Protein AF-A0A1Q6RHL0-F1 (afdb_monomer)

Solvent-accessible surface area (backbone atoms only — not comparable to full-atom values): 6146 Å² total; per-residue (Å²): 72,32,35,62,29,28,56,73,47,76,55,52,79,78,36,63,66,35,34,35,30,44,28,42,58,65,52,34,61,75,57,39,24,82,74,41,46,74,52,45,75,51,23,30,56,47,101,52,81,58,26,33,30,29,34,38,17,48,83,23,23,31,53,19,28,28,62,44,69,51,71,62,58,3,69,83,41,89,65,40,62,28,66,39,86,52,82,72,46,77,40,94,48,69,70,81,68,30,41,76,91,64,55,46,84,67,50,44,33,67,61,58,37,67,104

Radius of gyration: 12.73 Å; Cα contacts (8 Å, |Δi|>4): 247; chains: 1; bounding box: 30×25×31 Å

Sequence (115 aa):
MRIIKKWIGRKPESAGDVYLLEVTQAEMFEQMYPLLGQLALHATSGRDVDYRLYFICEGGRRILPVDKPSVMSGAFNGGVNPLADCEIITAENISELIDTSALLPAVEAGEYLFR

pLDDT: mean 92.96, std 5.28, range [68.06, 98.06]

Secondary structure (DSSP, 8-state):
-EEEEEE-SS--GGG-S-EEEEEEHHHIIIIIHHHHGGGGGGSPB-SSTTEEEEEEETTTTEEEE---HHHHTTTTTTTS--EEEEEEEE-SSGGGTS-GGGPPPP--HHHHHT-

Mean predicted aligned error: 3.19 Å

Structure (mmCIF, N/CA/C/O backbone):
data_AF-A0A1Q6RHL0-F1
#
_entry.id   AF-A0A1Q6RHL0-F1
#
loop_
_atom_site.group_PDB
_atom_site.id
_atom_site.type_symbol
_atom_site.label_atom_id
_atom_site.label_alt_id
_atom_site.label_comp_id
_atom_site.label_asym_id
_atom_site.label_entity_id
_atom_site.label_seq_id
_atom_site.pdbx_PDB_ins_code
_atom_site.Cartn_x
_atom_site.Cartn_y
_atom_site.Cartn_z
_atom_site.occupancy
_atom_site.B_iso_or_equiv
_atom_site.auth_seq_id
_atom_site.auth_comp_id
_atom_site.auth_asym_id
_atom_site.auth_atom_id
_atom_site.pdbx_PDB_model_num
ATOM 1 N N . MET A 1 1 ? -6.757 9.507 6.101 1.00 94.25 1 MET A N 1
ATOM 2 C CA . MET A 1 1 ? -5.830 8.862 5.141 1.00 94.25 1 MET A CA 1
ATOM 3 C C . MET A 1 1 ? -6.139 9.325 3.727 1.00 94.25 1 MET A C 1
ATOM 5 O O . MET A 1 1 ? -7.243 9.815 3.492 1.00 94.25 1 MET A O 1
ATOM 9 N N . ARG A 1 2 ? -5.185 9.247 2.791 1.00 96.19 2 ARG A N 1
ATOM 10 C CA . ARG A 1 2 ? -5.374 9.824 1.447 1.00 96.19 2 ARG A CA 1
ATOM 11 C C . ARG A 1 2 ? -4.748 8.999 0.335 1.00 96.19 2 ARG A C 1
ATOM 13 O O . ARG A 1 2 ? -3.573 8.654 0.416 1.00 96.19 2 ARG A O 1
ATOM 20 N N . ILE A 1 3 ? -5.495 8.765 -0.739 1.00 97.31 3 ILE A N 1
ATOM 21 C CA . ILE A 1 3 ? -4.920 8.351 -2.019 1.00 97.31 3 ILE A CA 1
ATOM 22 C C . ILE A 1 3 ? -4.372 9.595 -2.711 1.00 97.31 3 ILE A C 1
ATOM 24 O O . ILE A 1 3 ? -5.092 10.578 -2.869 1.00 97.31 3 ILE A O 1
ATOM 28 N N . ILE A 1 4 ? -3.102 9.550 -3.115 1.00 96.06 4 ILE A N 1
ATOM 29 C CA . ILE A 1 4 ? -2.400 10.725 -3.662 1.00 96.06 4 ILE A CA 1
ATOM 30 C C . ILE A 1 4 ? -1.788 10.511 -5.048 1.00 96.06 4 ILE A C 1
ATOM 32 O O . ILE A 1 4 ? -1.483 11.482 -5.741 1.00 96.06 4 ILE A O 1
ATOM 36 N N . LYS A 1 5 ? -1.551 9.257 -5.442 1.00 97.06 5 LYS A N 1
ATOM 37 C CA . LYS A 1 5 ? -0.949 8.884 -6.728 1.00 97.06 5 LYS A CA 1
ATOM 38 C C . LYS A 1 5 ? -1.522 7.562 -7.211 1.00 97.06 5 LYS A C 1
ATOM 40 O O . LYS A 1 5 ? -1.970 6.737 -6.414 1.00 97.06 5 LYS A O 1
ATOM 45 N N . LYS A 1 6 ? -1.412 7.3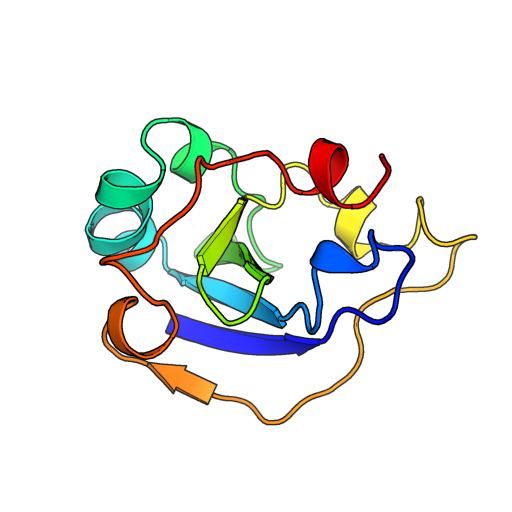22 -8.514 1.00 97.50 6 LYS A N 1
ATOM 46 C CA . LYS A 1 6 ? -1.683 6.024 -9.138 1.00 97.50 6 LYS A CA 1
ATOM 47 C C . LYS A 1 6 ? -0.381 5.400 -9.627 1.00 97.50 6 LYS A C 1
ATOM 49 O O . LYS A 1 6 ? 0.493 6.094 -10.141 1.00 97.50 6 LYS A O 1
ATOM 54 N N . TRP A 1 7 ? -0.256 4.088 -9.488 1.00 96.94 7 TRP A N 1
ATOM 55 C CA . TRP A 1 7 ? 0.858 3.329 -10.038 1.00 96.94 7 TRP A CA 1
ATOM 56 C C . TRP A 1 7 ? 0.600 2.969 -11.504 1.00 96.94 7 TRP A C 1
ATOM 58 O O . TRP A 1 7 ? -0.404 2.340 -11.844 1.00 96.94 7 TRP A O 1
ATOM 68 N N . ILE A 1 8 ? 1.545 3.341 -12.362 1.00 95.50 8 ILE A N 1
ATOM 69 C CA . ILE A 1 8 ? 1.565 3.073 -13.807 1.00 95.50 8 ILE A CA 1
ATOM 70 C C . ILE A 1 8 ? 2.757 2.200 -14.230 1.00 95.50 8 ILE A C 1
ATOM 72 O O . ILE A 1 8 ? 2.980 1.986 -15.418 1.00 95.50 8 ILE A O 1
ATOM 76 N N . GLY A 1 9 ? 3.543 1.715 -13.265 1.00 93.06 9 GLY A N 1
ATOM 77 C CA . GLY A 1 9 ? 4.664 0.815 -13.517 1.00 93.06 9 GLY A CA 1
ATOM 78 C C . GLY A 1 9 ? 4.235 -0.618 -13.842 1.00 93.06 9 GLY A C 1
ATOM 79 O O . GLY A 1 9 ? 3.046 -0.954 -13.871 1.00 93.06 9 GLY A O 1
ATOM 80 N N . ARG A 1 10 ? 5.227 -1.498 -14.013 1.00 91.38 10 ARG A N 1
ATOM 81 C CA . ARG A 1 10 ? 5.018 -2.945 -14.124 1.00 91.38 10 ARG A CA 1
ATOM 82 C C . ARG A 1 10 ? 4.235 -3.451 -12.908 1.00 91.38 10 ARG A C 1
ATOM 84 O O . ARG A 1 10 ? 4.495 -3.041 -11.778 1.00 91.38 10 ARG A O 1
ATOM 91 N N . LYS A 1 11 ? 3.262 -4.321 -13.168 1.00 94.19 11 LYS A N 1
ATOM 92 C CA . LYS A 1 11 ? 2.437 -5.005 -12.168 1.00 94.19 11 LYS A CA 1
ATOM 93 C C . LYS A 1 11 ? 1.797 -6.253 -12.790 1.00 94.19 11 LYS A C 1
ATOM 95 O O . LYS A 1 11 ? 1.623 -6.273 -14.012 1.00 94.19 11 LYS A O 1
ATOM 100 N N . PRO A 1 12 ? 1.398 -7.252 -11.988 1.00 94.69 12 PRO A N 1
ATOM 101 C CA . PRO A 1 12 ? 0.551 -8.347 -12.455 1.00 94.69 12 PRO A CA 1
ATOM 102 C C . PRO A 1 12 ? -0.777 -7.838 -13.034 1.00 94.69 12 PRO A C 1
ATOM 104 O O . PRO A 1 12 ? -1.303 -6.816 -12.586 1.00 94.69 12 PRO A O 1
ATOM 107 N N . GLU A 1 13 ? -1.366 -8.569 -13.984 1.00 93.50 13 GLU A N 1
ATOM 108 C CA . GLU A 1 13 ? -2.697 -8.237 -14.524 1.00 93.50 13 GLU A CA 1
ATOM 109 C C . GLU A 1 13 ? -3.773 -8.246 -13.429 1.00 93.50 13 GLU A C 1
ATOM 111 O O . GLU A 1 13 ? -4.614 -7.349 -13.376 1.00 93.50 13 GLU A O 1
ATOM 116 N N . SER A 1 14 ? -3.682 -9.200 -12.494 1.00 93.38 14 SER A N 1
ATOM 117 C CA . SER A 1 14 ? -4.603 -9.341 -11.359 1.00 93.38 14 SER A CA 1
ATOM 118 C C . SER A 1 14 ? -4.650 -8.114 -10.452 1.00 93.38 14 SER A C 1
ATOM 120 O O . SER A 1 14 ? -5.663 -7.894 -9.797 1.00 93.38 14 SER A O 1
ATOM 122 N N . ALA A 1 15 ? -3.585 -7.305 -10.430 1.00 95.31 15 ALA A N 1
ATOM 123 C CA . ALA A 1 15 ? -3.488 -6.122 -9.583 1.00 95.31 15 ALA A CA 1
ATOM 124 C C . ALA A 1 15 ? -4.553 -5.067 -9.917 1.00 95.31 15 ALA A C 1
ATOM 126 O O . ALA A 1 15 ? -4.906 -4.266 -9.053 1.00 95.31 15 ALA A O 1
ATOM 127 N N . GLY A 1 16 ? -5.063 -5.056 -11.156 1.00 96.00 16 GLY A N 1
ATOM 128 C CA . GLY A 1 16 ? -5.983 -4.025 -11.624 1.00 96.00 16 GLY A CA 1
ATOM 129 C C . GLY A 1 16 ? -5.365 -2.631 -11.509 1.00 96.00 16 GLY A C 1
ATOM 130 O O . GLY A 1 16 ? -4.188 -2.437 -11.844 1.00 96.00 16 GLY A O 1
ATOM 131 N N . ASP A 1 17 ? -6.165 -1.676 -11.041 1.00 96.81 17 ASP A N 1
ATOM 132 C CA . ASP A 1 17 ? -5.689 -0.352 -10.659 1.00 96.81 17 ASP A CA 1
ATOM 133 C C . ASP A 1 17 ? -5.021 -0.386 -9.285 1.00 96.81 17 ASP A C 1
ATOM 135 O O . ASP A 1 17 ? -5.507 -1.019 -8.348 1.00 96.81 17 ASP A O 1
ATOM 139 N N . VAL A 1 18 ? -3.889 0.309 -9.187 1.00 97.69 18 VAL A N 1
ATOM 140 C CA . VAL A 1 18 ? -3.044 0.330 -7.997 1.00 97.69 18 VAL A CA 1
ATOM 141 C C . VAL A 1 18 ? -2.856 1.780 -7.567 1.00 97.69 18 VAL A C 1
ATOM 143 O O . VAL A 1 18 ? -2.373 2.605 -8.345 1.00 97.69 18 VAL A O 1
ATOM 146 N N . TYR A 1 19 ? -3.233 2.092 -6.332 1.00 98.06 19 TYR A N 1
ATOM 147 C CA . TYR A 1 19 ? -3.247 3.451 -5.792 1.00 98.06 19 TYR A CA 1
ATOM 148 C C . TYR A 1 19 ? -2.323 3.576 -4.597 1.00 98.06 19 TYR A C 1
ATOM 150 O O . TYR A 1 19 ? -2.304 2.698 -3.740 1.00 98.06 19 TYR A O 1
ATOM 158 N N . LEU A 1 2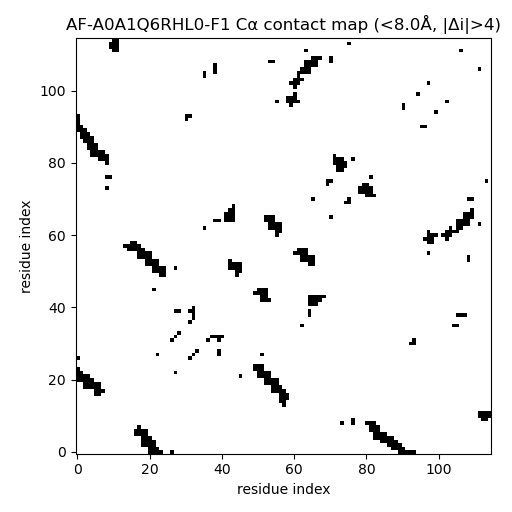0 ? -1.574 4.672 -4.532 1.00 97.44 20 LEU A N 1
ATOM 159 C CA . LEU A 1 20 ? -0.718 4.996 -3.402 1.00 97.44 20 LEU A CA 1
ATOM 160 C C . LEU A 1 20 ? -1.533 5.686 -2.310 1.00 97.44 20 LEU A C 1
ATOM 162 O O . LEU A 1 20 ? -2.043 6.788 -2.522 1.00 97.44 20 LEU A O 1
ATOM 166 N N . LEU A 1 21 ? -1.580 5.048 -1.149 1.00 97.12 21 LEU A N 1
ATOM 167 C CA . LEU A 1 21 ? -2.207 5.520 0.072 1.00 97.12 21 LEU A CA 1
ATOM 168 C C . LEU A 1 21 ? -1.147 6.079 1.030 1.00 97.12 21 LEU A C 1
ATOM 170 O O . LEU A 1 21 ? -0.232 5.364 1.444 1.00 97.12 21 LEU A O 1
ATOM 174 N N . GLU A 1 22 ? -1.317 7.338 1.420 1.00 96.25 22 GLU A N 1
ATOM 175 C CA . GLU A 1 22 ? -0.668 7.953 2.574 1.00 96.25 22 GLU A CA 1
ATOM 176 C C . GLU A 1 22 ? -1.525 7.766 3.826 1.00 96.25 22 GLU A C 1
ATOM 178 O O . GLU A 1 22 ? -2.707 8.131 3.862 1.00 96.25 22 GLU A O 1
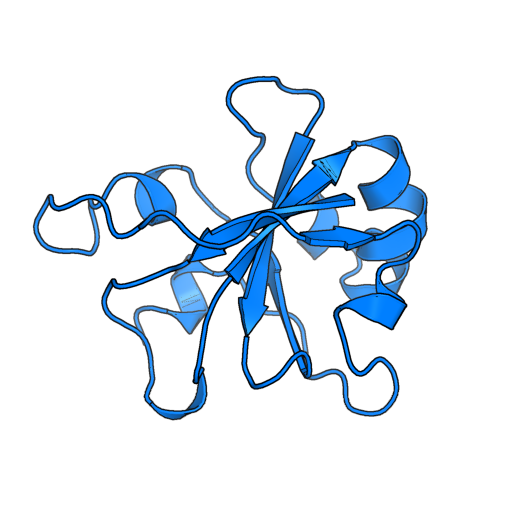ATOM 183 N N . VAL A 1 23 ? -0.899 7.237 4.872 1.00 95.81 23 VAL A N 1
ATOM 184 C CA . VAL A 1 23 ? -1.520 6.982 6.172 1.00 95.81 23 VAL A CA 1
ATOM 185 C C . VAL A 1 23 ? -0.646 7.602 7.250 1.00 95.81 23 VAL A C 1
ATOM 187 O O . VAL A 1 23 ? 0.556 7.368 7.259 1.00 95.81 23 VAL A O 1
ATOM 190 N N . THR A 1 24 ? -1.204 8.395 8.157 1.00 95.19 24 THR A N 1
ATOM 191 C CA . THR A 1 24 ? -0.440 8.923 9.301 1.00 95.19 24 THR A CA 1
ATOM 192 C C . THR A 1 24 ? 0.022 7.794 10.225 1.00 95.19 24 THR A C 1
ATOM 194 O O . THR A 1 24 ? -0.533 6.695 10.220 1.00 95.19 24 THR A O 1
ATOM 197 N N . GLN A 1 25 ? 1.008 8.050 11.084 1.00 92.19 25 GLN A N 1
ATOM 198 C CA . GLN A 1 25 ? 1.438 7.059 12.074 1.00 92.19 25 GLN A CA 1
ATOM 199 C C . GLN A 1 25 ? 0.293 6.600 12.996 1.00 92.19 25 GLN A C 1
ATOM 201 O O . GLN A 1 25 ? 0.215 5.414 13.313 1.00 92.19 25 GLN A O 1
ATOM 206 N N . ALA A 1 26 ? -0.598 7.511 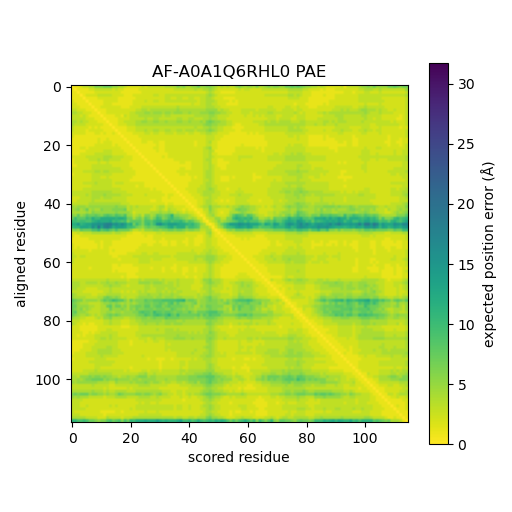13.403 1.00 94.62 26 ALA A N 1
ATOM 207 C CA . ALA A 1 26 ? -1.750 7.174 14.238 1.00 94.62 26 ALA A CA 1
ATOM 208 C C . ALA A 1 26 ? -2.727 6.252 13.491 1.00 94.62 26 ALA A C 1
ATOM 210 O O . ALA A 1 26 ? -3.022 5.154 13.958 1.00 94.62 26 ALA A O 1
ATOM 211 N N . GLU A 1 27 ? -3.124 6.634 12.274 1.00 96.38 27 GLU A N 1
ATOM 212 C CA . GLU A 1 27 ? -3.999 5.817 11.425 1.00 96.38 27 GLU A CA 1
ATOM 213 C C . GLU A 1 27 ? -3.364 4.463 11.071 1.00 96.38 27 GLU A C 1
ATOM 215 O O . GLU A 1 27 ? -4.069 3.465 10.933 1.00 96.38 27 GLU A O 1
ATOM 220 N N . MET A 1 28 ? -2.034 4.386 10.951 1.00 95.94 28 MET A N 1
ATOM 221 C CA . MET A 1 28 ? -1.344 3.120 10.723 1.00 95.94 28 MET A 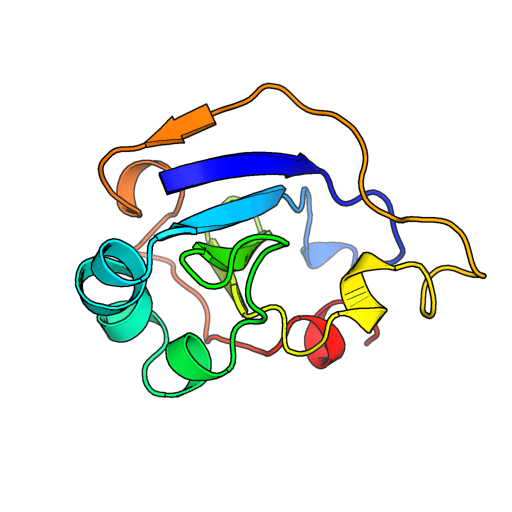CA 1
ATOM 222 C C . MET A 1 28 ? -1.583 2.156 11.885 1.00 95.94 28 MET A C 1
ATOM 224 O O . MET A 1 28 ? -1.969 1.013 11.644 1.00 95.94 28 MET A O 1
ATOM 228 N N . PHE A 1 29 ? -1.410 2.604 13.129 1.00 95.56 29 PHE A N 1
ATOM 229 C CA . PHE A 1 29 ? -1.650 1.758 14.298 1.00 95.56 29 PHE A CA 1
ATOM 230 C C . PHE A 1 29 ? -3.131 1.435 14.496 1.00 95.56 29 PHE A C 1
ATOM 232 O O . PHE A 1 29 ? -3.466 0.295 14.810 1.00 95.56 29 PHE A O 1
ATOM 239 N N . GLU A 1 30 ? -4.011 2.415 14.308 1.00 96.62 30 GLU A N 1
ATOM 240 C CA . GLU A 1 30 ? -5.443 2.256 14.571 1.00 96.62 30 GLU A CA 1
ATOM 241 C C . GLU A 1 30 ? -6.166 1.463 13.478 1.00 96.62 30 GLU A C 1
ATOM 243 O O . GLU A 1 30 ? -7.102 0.725 13.779 1.00 96.62 30 GLU A O 1
ATOM 248 N N . GLN A 1 31 ? -5.742 1.597 12.218 1.00 96.25 31 GLN A N 1
ATOM 249 C CA . GLN A 1 31 ? -6.507 1.108 11.068 1.00 96.25 31 GLN A CA 1
ATOM 250 C C . GLN A 1 31 ? -5.743 0.117 10.187 1.00 96.25 31 GLN A C 1
ATOM 252 O O . GLN A 1 31 ? -6.339 -0.841 9.701 1.00 96.25 31 GLN A O 1
ATOM 257 N N . MET A 1 32 ? -4.430 0.285 9.997 1.00 96.31 32 MET A N 1
ATOM 258 C CA . MET A 1 32 ? -3.653 -0.604 9.117 1.00 96.31 32 MET A CA 1
ATOM 259 C C . MET A 1 32 ? -3.098 -1.822 9.860 1.00 96.31 32 MET A C 1
ATOM 261 O O . MET A 1 32 ? -3.148 -2.939 9.348 1.00 96.31 32 MET A O 1
ATOM 265 N N . TYR A 1 33 ? -2.587 -1.641 11.078 1.00 96.06 33 TYR A N 1
ATOM 266 C CA . TYR A 1 33 ? -2.024 -2.717 11.894 1.00 96.06 33 TYR A CA 1
ATOM 267 C C . TYR A 1 33 ? -3.031 -3.844 12.193 1.00 96.06 33 TYR A C 1
ATOM 269 O O . TYR A 1 33 ? -2.641 -5.005 12.068 1.00 96.06 33 TYR A O 1
ATOM 277 N N . PRO A 1 34 ? -4.324 -3.581 12.483 1.00 95.06 34 PRO A N 1
ATOM 278 C CA . PRO A 1 34 ? -5.318 -4.649 12.624 1.00 95.06 34 PRO A CA 1
ATOM 279 C C . PRO A 1 34 ? -5.509 -5.501 11.361 1.00 95.06 34 PRO A C 1
ATOM 281 O O . PRO A 1 34 ? -5.894 -6.662 11.465 1.00 95.06 34 PRO A O 1
ATOM 284 N N . LEU A 1 35 ? -5.236 -4.939 10.178 1.00 94.31 35 LEU A N 1
ATOM 285 C CA . LEU A 1 35 ? -5.417 -5.612 8.889 1.00 94.31 35 LEU A CA 1
ATOM 286 C C . LEU A 1 35 ? -4.160 -6.358 8.427 1.00 94.31 35 LEU A C 1
ATOM 288 O O . LEU A 1 35 ? -4.261 -7.415 7.809 1.00 94.31 35 LEU A O 1
ATOM 292 N N . LEU A 1 36 ? -2.974 -5.806 8.699 1.00 94.69 36 LEU A N 1
ATOM 293 C CA . LEU A 1 36 ? -1.703 -6.296 8.142 1.00 94.69 36 LEU A CA 1
ATOM 294 C C . LEU A 1 36 ? -0.764 -6.894 9.201 1.00 94.69 36 LEU A C 1
ATOM 296 O O . LEU A 1 36 ? 0.245 -7.512 8.859 1.00 94.69 36 LEU A O 1
ATOM 300 N N . GLY A 1 37 ? -1.052 -6.695 10.488 1.00 94.12 37 GLY A N 1
ATOM 301 C CA . GLY A 1 37 ? -0.173 -7.074 11.589 1.00 94.12 37 GLY A CA 1
ATOM 302 C C . GLY A 1 37 ? 1.200 -6.406 11.486 1.00 94.12 37 GLY A C 1
ATOM 303 O O . GLY A 1 37 ? 1.319 -5.226 11.161 1.00 94.12 37 GLY A O 1
ATOM 304 N N . GLN A 1 38 ? 2.260 -7.184 11.727 1.00 92.81 38 GLN A N 1
ATOM 305 C CA . GLN A 1 38 ? 3.649 -6.700 11.699 1.00 92.81 38 GLN A CA 1
ATOM 306 C C . GLN A 1 38 ? 4.043 -6.062 10.359 1.00 92.81 38 GLN A C 1
ATOM 308 O O . GLN A 1 38 ? 4.825 -5.115 10.343 1.00 92.81 38 GLN A O 1
ATOM 313 N N . LEU A 1 39 ? 3.445 -6.500 9.246 1.00 93.38 39 LEU A N 1
ATOM 314 C CA . LEU A 1 39 ? 3.714 -5.930 7.926 1.00 93.38 39 LEU A CA 1
ATOM 315 C C . LEU A 1 39 ? 3.302 -4.453 7.817 1.00 93.38 39 LEU A C 1
ATOM 317 O O . LEU A 1 39 ? 3.891 -3.719 7.025 1.00 93.38 39 LEU A O 1
ATOM 321 N N . ALA A 1 40 ? 2.356 -3.974 8.635 1.00 93.31 40 ALA A N 1
ATOM 322 C CA . ALA A 1 40 ? 2.034 -2.548 8.684 1.00 93.31 40 ALA A CA 1
ATOM 323 C C . ALA A 1 40 ? 3.240 -1.696 9.112 1.00 93.31 40 ALA A C 1
ATOM 325 O O . ALA A 1 40 ? 3.386 -0.573 8.632 1.00 93.31 40 ALA A O 1
ATOM 326 N N . LEU A 1 41 ? 4.117 -2.232 9.969 1.00 91.31 41 LEU A N 1
ATOM 327 C CA . LEU A 1 41 ? 5.281 -1.526 10.514 1.00 91.31 41 LEU A CA 1
ATOM 328 C C . LEU A 1 41 ? 6.432 -1.412 9.504 1.00 91.31 41 LEU A C 1
ATOM 330 O O . LEU A 1 41 ? 7.280 -0.530 9.635 1.00 91.31 41 LEU A O 1
ATOM 334 N N . HIS A 1 42 ? 6.453 -2.288 8.497 1.00 88.56 42 HIS A N 1
ATOM 335 C CA . HIS A 1 42 ? 7.478 -2.322 7.449 1.00 88.56 42 HIS A CA 1
ATOM 336 C C . HIS A 1 42 ? 7.213 -1.314 6.326 1.00 88.56 42 HIS A C 1
ATOM 338 O O . HIS A 1 42 ? 8.069 -1.100 5.471 1.00 88.56 42 HIS A O 1
ATOM 344 N N . ALA A 1 43 ? 6.039 -0.680 6.320 1.00 90.69 43 ALA A N 1
ATOM 345 C CA . ALA A 1 43 ? 5.702 0.324 5.328 1.00 90.69 43 ALA A CA 1
ATOM 346 C C . ALA A 1 43 ? 6.688 1.500 5.373 1.00 90.69 43 ALA A C 1
ATOM 348 O O . ALA A 1 43 ? 6.954 2.090 6.423 1.00 90.69 43 ALA A O 1
ATOM 349 N N . THR A 1 44 ? 7.203 1.856 4.203 1.00 90.69 44 THR A N 1
ATOM 350 C CA . THR A 1 44 ? 8.113 2.972 3.969 1.00 90.69 44 THR A CA 1
ATOM 351 C C . THR A 1 44 ? 7.427 4.261 4.383 1.00 90.69 44 THR A C 1
ATOM 353 O O . THR A 1 44 ? 6.240 4.458 4.109 1.00 90.69 44 THR A O 1
ATOM 356 N N . SER A 1 45 ? 8.182 5.142 5.032 1.00 86.44 45 SER A N 1
ATOM 357 C CA . SER A 1 45 ? 7.676 6.459 5.380 1.00 86.44 45 SER A CA 1
ATOM 358 C C . SER A 1 45 ? 7.685 7.419 4.192 1.00 86.44 45 SER A C 1
ATOM 360 O O . SER A 1 45 ? 8.505 7.291 3.280 1.00 86.44 45 SER A O 1
ATOM 362 N N . GLY A 1 46 ? 6.771 8.389 4.206 1.00 76.38 46 GLY A N 1
ATOM 363 C CA . GLY A 1 46 ? 6.752 9.484 3.237 1.00 76.38 46 GLY A CA 1
ATOM 364 C C . GLY A 1 46 ? 7.997 10.376 3.316 1.00 76.38 46 GLY A C 1
ATOM 365 O O . GLY A 1 46 ? 8.920 10.138 4.096 1.00 76.38 46 GLY A O 1
ATOM 366 N N . ARG A 1 47 ? 8.022 11.448 2.508 1.00 73.31 47 ARG A N 1
ATOM 367 C CA . ARG A 1 47 ? 9.035 12.516 2.664 1.00 73.31 47 ARG A CA 1
ATOM 368 C C . ARG A 1 47 ? 9.023 13.101 4.079 1.00 73.31 47 ARG A C 1
ATOM 370 O O . ARG A 1 47 ? 10.083 13.463 4.578 1.00 73.31 47 ARG A O 1
ATOM 377 N N . ASP A 1 48 ? 7.847 13.116 4.699 1.00 68.06 48 ASP A N 1
ATOM 378 C CA . ASP A 1 48 ? 7.663 13.342 6.123 1.00 68.06 48 ASP A CA 1
ATOM 379 C C . ASP A 1 48 ? 7.558 11.986 6.832 1.00 68.06 48 ASP A C 1
ATOM 381 O O . ASP A 1 48 ? 6.754 11.127 6.453 1.00 68.06 48 ASP A O 1
ATOM 385 N N . VAL A 1 49 ? 8.375 11.794 7.871 1.00 75.38 49 VAL A N 1
ATOM 386 C CA . VAL A 1 49 ? 8.433 10.551 8.668 1.00 75.38 49 VAL A CA 1
ATOM 387 C C . VAL A 1 49 ? 7.104 10.195 9.344 1.00 75.38 49 VAL A C 1
ATOM 389 O O . VAL A 1 49 ? 6.923 9.057 9.775 1.00 75.38 49 VAL A O 1
ATOM 392 N N . ASP A 1 50 ? 6.170 11.143 9.378 1.00 86.81 50 ASP A N 1
ATOM 393 C CA . ASP A 1 50 ? 4.851 11.027 9.996 1.00 86.81 50 ASP A CA 1
ATOM 394 C C . ASP A 1 50 ? 3.861 10.181 9.187 1.00 86.81 50 ASP A C 1
ATOM 396 O O . ASP A 1 50 ? 2.830 9.765 9.725 1.00 86.81 50 ASP A O 1
ATOM 400 N N . TYR A 1 51 ? 4.161 9.903 7.914 1.00 92.44 51 TYR A N 1
ATOM 401 C CA . TYR A 1 51 ? 3.309 9.092 7.048 1.00 92.44 51 TYR A CA 1
ATOM 402 C C . TYR A 1 51 ? 3.945 7.750 6.721 1.00 92.44 51 TYR A C 1
ATOM 404 O O . TYR A 1 51 ? 5.156 7.650 6.568 1.00 92.44 51 TYR A O 1
ATOM 412 N N . ARG A 1 52 ? 3.103 6.735 6.550 1.00 95.00 52 ARG A N 1
ATOM 413 C CA . ARG A 1 52 ? 3.390 5.391 6.055 1.00 95.00 52 ARG A CA 1
ATOM 414 C C . ARG A 1 52 ? 2.691 5.197 4.716 1.00 95.00 52 ARG A C 1
ATOM 416 O O . ARG A 1 52 ? 1.565 5.659 4.523 1.00 95.00 52 ARG A O 1
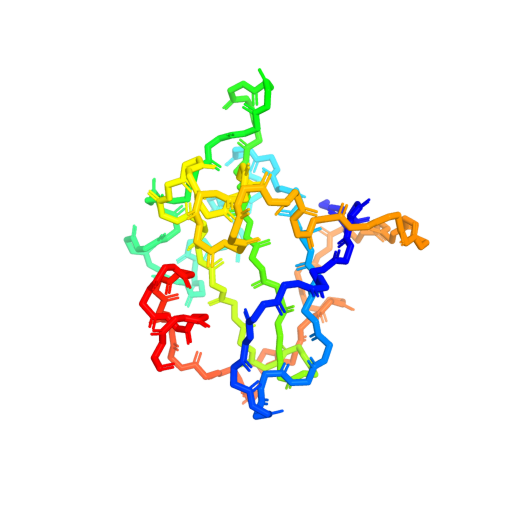ATOM 423 N N . LEU A 1 53 ? 3.378 4.531 3.796 1.00 96.31 53 LEU A N 1
ATOM 424 C CA . LEU A 1 53 ? 2.942 4.361 2.417 1.00 96.31 53 LEU A CA 1
ATOM 425 C C . LEU A 1 53 ? 2.502 2.924 2.147 1.00 96.31 53 LEU A C 1
ATOM 427 O O . LEU A 1 53 ? 3.240 1.967 2.401 1.00 96.31 53 LEU A O 1
ATOM 431 N N . TYR A 1 54 ? 1.317 2.791 1.564 1.00 97.12 54 TYR A N 1
ATOM 432 C CA . TYR A 1 54 ? 0.741 1.516 1.149 1.00 97.12 54 TYR A CA 1
ATOM 433 C C . TYR A 1 54 ? 0.225 1.620 -0.280 1.00 97.12 54 TYR A C 1
ATOM 435 O O . TYR A 1 54 ? -0.174 2.695 -0.719 1.00 97.12 54 TYR A O 1
ATOM 443 N N . PHE A 1 55 ? 0.168 0.502 -0.995 1.00 97.50 55 PHE A N 1
ATOM 444 C CA . PHE A 1 55 ? -0.648 0.405 -2.196 1.00 97.50 55 PHE A CA 1
ATOM 445 C C . PHE A 1 55 ? -1.966 -0.29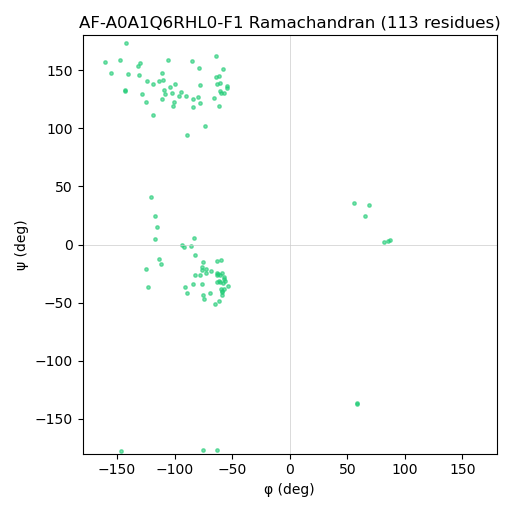6 -1.908 1.00 97.50 55 PHE A C 1
ATOM 447 O O . PHE A 1 55 ? -1.985 -1.326 -1.240 1.00 97.50 55 PHE A O 1
ATOM 454 N N . ILE A 1 56 ? -3.048 0.227 -2.474 1.00 97.44 56 ILE A N 1
ATOM 455 C CA . ILE A 1 56 ? -4.335 -0.459 -2.573 1.00 97.44 56 ILE A CA 1
ATOM 456 C C . ILE A 1 56 ? -4.473 -0.983 -3.998 1.00 97.44 56 ILE A C 1
ATOM 458 O O . ILE A 1 56 ? -4.261 -0.237 -4.953 1.00 97.44 56 ILE A O 1
ATOM 462 N N . CYS A 1 57 ? -4.818 -2.259 -4.142 1.00 96.75 57 CYS A N 1
ATOM 463 C CA . CYS A 1 57 ? -4.991 -2.910 -5.437 1.00 96.75 57 CYS A CA 1
ATOM 464 C C . CYS A 1 57 ? -6.091 -3.980 -5.404 1.00 96.75 57 CYS A C 1
ATOM 466 O O . CYS A 1 57 ? -6.777 -4.164 -4.395 1.00 96.75 57 CYS A O 1
ATOM 468 N N . GLU A 1 58 ? -6.290 -4.655 -6.537 1.00 96.44 58 GLU A N 1
ATOM 469 C CA . GLU A 1 58 ? -7.305 -5.700 -6.733 1.00 96.44 58 GLU A CA 1
ATOM 470 C C . GLU A 1 58 ? -8.739 -5.236 -6.416 1.00 96.44 58 GLU A C 1
ATOM 472 O O . GLU A 1 58 ? -9.557 -5.998 -5.889 1.00 96.44 58 GLU A O 1
ATOM 477 N N . GLY A 1 59 ? -9.036 -3.970 -6.730 1.00 94.44 59 GLY A N 1
ATOM 478 C CA . GLY A 1 59 ? -10.335 -3.354 -6.452 1.00 94.44 59 GLY A CA 1
ATOM 479 C C . GLY A 1 59 ? -10.591 -3.138 -4.959 1.00 94.44 59 GLY A C 1
ATOM 480 O O . GLY A 1 59 ? -11.717 -3.303 -4.512 1.00 94.44 59 GLY A O 1
ATOM 481 N N . GLY A 1 60 ? -9.547 -2.841 -4.180 1.00 95.44 60 GLY A N 1
ATOM 482 C CA . GLY A 1 60 ? -9.668 -2.634 -2.735 1.00 95.44 60 GLY A CA 1
ATOM 483 C C . GLY A 1 60 ? -9.555 -3.915 -1.913 1.00 95.44 60 GLY A C 1
ATOM 484 O O . GLY A 1 60 ? -9.697 -3.873 -0.701 1.00 95.44 60 GLY A O 1
ATOM 485 N N . ARG A 1 61 ? -9.279 -5.065 -2.530 1.00 96.69 61 ARG A N 1
ATOM 486 C CA . ARG A 1 61 ? -9.169 -6.347 -1.814 1.00 96.69 61 ARG A CA 1
ATOM 487 C C . ARG A 1 61 ? -7.753 -6.679 -1.373 1.00 96.69 61 ARG A C 1
ATOM 489 O O . ARG A 1 61 ? -7.541 -7.711 -0.750 1.00 96.69 61 ARG A O 1
ATOM 496 N N . ARG A 1 62 ? -6.761 -5.846 -1.686 1.00 96.50 62 ARG A N 1
ATOM 497 C CA . ARG A 1 62 ? -5.378 -6.082 -1.266 1.00 96.50 62 ARG A CA 1
ATOM 498 C C . ARG A 1 62 ? -4.680 -4.783 -0.911 1.00 96.50 62 ARG A C 1
ATOM 500 O O . ARG A 1 62 ? -4.678 -3.835 -1.696 1.00 96.50 62 ARG A O 1
ATOM 507 N N . ILE A 1 63 ? -4.027 -4.802 0.245 1.00 97.19 63 ILE A N 1
ATOM 508 C CA . ILE A 1 63 ? -3.123 -3.751 0.695 1.00 97.19 63 ILE A CA 1
ATOM 509 C C . ILE A 1 63 ? -1.690 -4.286 0.653 1.00 97.19 63 ILE A C 1
ATOM 511 O O . ILE A 1 63 ? -1.416 -5.386 1.136 1.00 97.19 63 ILE A O 1
ATOM 515 N N . LEU A 1 64 ? -0.780 -3.494 0.094 1.00 96.69 64 LEU A N 1
ATOM 516 C CA . LEU A 1 64 ? 0.642 -3.801 0.004 1.00 96.69 64 LEU A CA 1
ATOM 517 C C . LEU A 1 64 ? 1.434 -2.736 0.772 1.00 96.69 64 LEU A C 1
ATOM 519 O O . LEU A 1 64 ? 1.482 -1.590 0.319 1.00 96.69 64 LEU A O 1
ATOM 523 N N . PRO A 1 65 ? 2.072 -3.059 1.906 1.00 96.62 65 PRO A N 1
ATOM 524 C CA . PRO A 1 65 ? 3.066 -2.175 2.498 1.00 96.62 65 PRO A CA 1
ATOM 525 C C . PRO A 1 65 ? 4.170 -1.896 1.482 1.00 96.62 65 PRO A C 1
ATOM 527 O O . PRO A 1 65 ? 4.711 -2.824 0.873 1.00 96.62 65 PRO A O 1
ATOM 530 N N . VAL A 1 66 ? 4.511 -0.622 1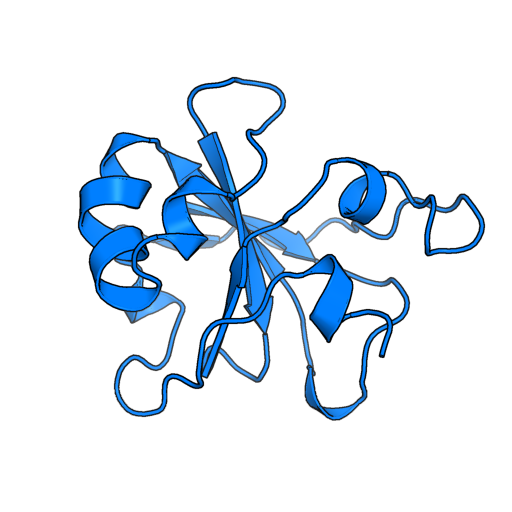.292 1.00 95.69 66 VAL A N 1
ATOM 531 C CA . VAL A 1 66 ? 5.663 -0.258 0.466 1.00 95.69 66 VAL A CA 1
ATOM 532 C C . VAL A 1 66 ? 6.918 -0.602 1.261 1.00 95.69 66 VAL A C 1
ATOM 534 O O . VAL A 1 66 ? 7.291 0.128 2.162 1.00 95.69 66 VAL A O 1
ATOM 537 N N . ASP A 1 67 ? 7.581 -1.706 0.954 1.00 92.69 67 ASP A N 1
ATOM 538 C CA . ASP A 1 67 ? 8.713 -2.249 1.723 1.00 92.69 67 ASP A CA 1
ATOM 539 C C . ASP A 1 67 ? 10.009 -1.438 1.575 1.00 92.69 67 ASP A C 1
ATOM 541 O O . ASP A 1 67 ? 10.905 -1.515 2.413 1.00 92.69 67 ASP A O 1
ATOM 545 N N . LYS A 1 68 ? 10.131 -0.646 0.504 1.00 90.69 68 LYS A N 1
ATOM 546 C CA . LYS A 1 68 ? 11.342 0.133 0.218 1.00 90.69 68 LYS A CA 1
ATOM 547 C C . LYS A 1 68 ? 11.078 1.362 -0.653 1.00 90.69 68 LYS A C 1
ATOM 549 O O . LYS A 1 68 ? 10.294 1.282 -1.604 1.00 90.69 68 LYS A O 1
ATOM 554 N N . PRO A 1 69 ? 11.836 2.461 -0.461 1.00 88.50 69 PRO A N 1
ATOM 555 C CA . PRO A 1 69 ? 11.752 3.642 -1.323 1.00 88.50 69 PRO A CA 1
ATOM 556 C C . PRO A 1 69 ? 12.018 3.354 -2.807 1.00 88.50 69 PRO A C 1
ATOM 558 O O . PRO A 1 69 ? 11.498 4.049 -3.677 1.00 88.50 69 PRO A O 1
ATOM 561 N N . SER A 1 70 ? 12.809 2.323 -3.125 1.00 88.88 70 SER A N 1
ATOM 562 C CA . SER A 1 70 ? 13.160 1.985 -4.509 1.00 88.88 70 SER A CA 1
ATOM 563 C C . SER A 1 70 ? 11.987 1.466 -5.342 1.00 88.88 70 SER A C 1
ATOM 565 O O . SER A 1 70 ? 12.008 1.607 -6.565 1.00 88.88 70 SER A O 1
ATOM 567 N N . VAL A 1 71 ? 10.939 0.931 -4.703 1.00 90.12 71 VAL A N 1
ATOM 568 C CA . VAL A 1 71 ? 9.669 0.600 -5.376 1.00 90.12 71 VAL A CA 1
ATOM 569 C C . VAL A 1 71 ? 9.076 1.864 -5.999 1.00 90.12 71 VAL A C 1
ATOM 571 O O . VAL A 1 71 ? 8.647 1.855 -7.148 1.00 90.12 71 VAL A O 1
ATOM 574 N N . MET A 1 72 ? 9.153 2.978 -5.273 1.00 90.69 72 MET A N 1
ATOM 575 C CA . MET A 1 72 ? 8.580 4.269 -5.649 1.00 90.69 72 MET A CA 1
ATOM 576 C C . MET A 1 72 ? 9.464 5.070 -6.607 1.00 90.69 72 MET A C 1
ATOM 578 O O . MET A 1 72 ? 8.965 5.911 -7.346 1.00 90.69 72 MET A O 1
ATOM 582 N N . SER A 1 73 ? 10.781 4.849 -6.592 1.00 87.56 73 SER A N 1
ATOM 583 C CA . SER A 1 73 ? 11.741 5.693 -7.318 1.00 87.56 73 SER A CA 1
ATOM 584 C C . SER A 1 73 ? 11.966 5.299 -8.780 1.00 87.56 73 SER A C 1
ATOM 586 O O . SER A 1 73 ? 12.746 5.949 -9.471 1.00 87.56 73 SER A O 1
ATOM 588 N N . GLY A 1 74 ? 11.319 4.235 -9.262 1.00 82.81 74 GLY A N 1
ATOM 589 C CA . GLY A 1 74 ? 11.489 3.760 -10.637 1.00 82.81 74 GLY A CA 1
ATOM 590 C C . GLY A 1 74 ? 12.663 2.817 -10.864 1.00 82.81 74 GLY A C 1
ATOM 591 O O . GLY A 1 74 ? 12.849 2.358 -11.990 1.00 82.81 74 GLY A O 1
ATOM 592 N N . ALA A 1 75 ? 13.405 2.440 -9.816 1.00 85.25 75 ALA A N 1
ATOM 593 C CA . ALA A 1 75 ? 14.502 1.471 -9.917 1.00 85.25 75 ALA A CA 1
ATOM 594 C C . ALA A 1 75 ? 14.062 0.149 -10.578 1.00 85.25 75 ALA A C 1
ATOM 596 O O . ALA A 1 75 ? 14.800 -0.437 -11.364 1.00 85.25 75 ALA A O 1
ATOM 597 N N . PHE A 1 76 ? 12.827 -0.276 -10.315 1.00 83.38 76 PHE A N 1
ATOM 598 C CA . PHE A 1 76 ? 12.232 -1.488 -10.883 1.00 83.38 76 PHE A CA 1
ATOM 599 C C . PHE A 1 76 ? 11.411 -1.248 -12.163 1.00 83.38 76 PHE A C 1
ATOM 601 O O . PHE A 1 76 ? 10.871 -2.187 -12.740 1.00 83.38 76 PHE A O 1
ATOM 608 N N . ASN A 1 77 ? 11.318 0.003 -12.621 1.00 85.62 77 ASN A N 1
ATOM 609 C CA . ASN A 1 77 ? 10.541 0.425 -13.790 1.00 85.62 77 ASN A CA 1
ATOM 610 C C . ASN A 1 77 ? 11.440 1.082 -14.850 1.00 85.62 77 ASN A C 1
ATOM 612 O O . ASN A 1 77 ? 11.100 2.110 -15.429 1.00 85.62 77 ASN A O 1
ATOM 616 N N . GLY A 1 78 ? 12.630 0.514 -15.076 1.00 84.38 78 GLY A N 1
ATOM 617 C CA . GLY A 1 78 ? 13.568 1.008 -16.092 1.00 84.38 78 GLY A CA 1
ATOM 618 C C . GLY A 1 78 ? 14.116 2.411 -15.810 1.00 84.38 78 GLY A C 1
ATOM 619 O O . GLY A 1 78 ? 14.488 3.117 -16.741 1.00 84.38 78 GLY A O 1
ATOM 620 N N . GLY A 1 79 ? 14.132 2.837 -14.543 1.00 85.56 79 GLY A N 1
ATOM 621 C CA . GLY A 1 79 ? 14.549 4.181 -14.135 1.00 85.56 79 GLY A CA 1
ATOM 622 C C . GLY A 1 79 ? 13.462 5.249 -14.276 1.00 85.56 79 GLY A C 1
ATOM 623 O O . GLY A 1 79 ? 13.721 6.413 -13.980 1.00 85.56 79 GLY A O 1
ATOM 624 N N . VAL A 1 80 ? 12.248 4.880 -14.697 1.00 88.19 80 VAL A N 1
ATOM 625 C CA . VAL A 1 80 ? 11.112 5.800 -14.814 1.00 88.19 80 VAL A CA 1
ATOM 626 C C . VAL A 1 80 ? 10.275 5.741 -13.544 1.00 88.19 80 VAL A C 1
ATOM 628 O O . VAL A 1 80 ? 9.914 4.660 -13.080 1.00 88.19 80 VAL A O 1
ATOM 631 N N . ASN A 1 81 ? 9.947 6.906 -12.981 1.00 91.56 81 ASN A N 1
ATOM 632 C CA . ASN A 1 81 ? 9.069 6.988 -11.817 1.00 91.56 81 ASN A CA 1
ATOM 633 C C . ASN A 1 81 ? 7.677 6.411 -12.171 1.00 91.56 81 ASN A C 1
ATOM 635 O O . ASN A 1 81 ? 7.016 6.944 -13.063 1.00 91.56 81 ASN A O 1
ATOM 639 N N . PRO A 1 82 ? 7.221 5.344 -11.489 1.00 93.81 82 PRO A N 1
ATOM 640 C CA . PRO A 1 82 ? 5.971 4.659 -11.795 1.00 93.81 82 PRO A CA 1
ATOM 641 C C . PRO A 1 82 ? 4.742 5.325 -11.170 1.00 93.81 82 PRO A C 1
ATOM 643 O O . PRO A 1 82 ? 3.662 4.747 -11.229 1.00 93.81 82 PRO A O 1
ATOM 646 N N . LEU A 1 83 ? 4.879 6.487 -10.531 1.00 96.06 83 LEU A N 1
ATOM 647 C CA . LEU A 1 83 ? 3.780 7.196 -9.885 1.00 96.06 83 LEU A CA 1
ATOM 648 C C . LEU A 1 83 ? 3.297 8.338 -10.770 1.00 96.06 83 LEU A C 1
ATOM 650 O O . LEU A 1 83 ? 4.033 9.286 -11.043 1.00 96.06 83 LEU A O 1
ATOM 654 N N . ALA A 1 84 ? 2.033 8.262 -11.163 1.00 96.81 84 ALA A N 1
ATOM 655 C CA . ALA A 1 84 ? 1.331 9.301 -11.894 1.00 96.81 84 ALA A CA 1
ATOM 656 C C . ALA A 1 84 ? 0.344 10.042 -10.985 1.00 96.81 84 ALA A C 1
ATOM 658 O O . ALA A 1 84 ? -0.083 9.529 -9.945 1.00 96.81 84 ALA A O 1
ATOM 659 N N . ASP A 1 85 ? -0.025 11.252 -11.398 1.00 97.19 85 ASP A N 1
ATOM 660 C CA . ASP A 1 85 ? -1.107 12.002 -10.767 1.00 97.19 85 ASP A CA 1
ATOM 661 C C . ASP A 1 85 ? -2.440 11.255 -10.890 1.00 97.19 85 ASP A C 1
ATOM 663 O O . ASP A 1 85 ? -2.719 10.583 -11.886 1.00 97.19 85 ASP A O 1
ATOM 667 N N . CYS A 1 86 ? -3.268 11.382 -9.858 1.00 96.38 86 CYS A N 1
ATOM 668 C CA . CYS A 1 86 ? -4.651 10.930 -9.849 1.00 96.38 86 CYS A CA 1
ATOM 669 C C . CYS A 1 86 ? -5.511 11.931 -9.073 1.00 96.38 86 CYS A C 1
ATOM 671 O O . CYS A 1 86 ? -4.992 12.863 -8.456 1.00 96.38 86 CYS A O 1
ATOM 673 N N . GLU A 1 87 ? -6.826 11.732 -9.094 1.00 95.88 87 GLU A N 1
ATOM 674 C CA . GLU A 1 87 ? -7.712 12.434 -8.171 1.00 95.88 87 GLU A CA 1
ATOM 675 C C . GLU A 1 87 ? -7.332 12.084 -6.726 1.00 95.88 87 GLU A C 1
ATOM 677 O O . GLU A 1 87 ? -7.102 10.915 -6.401 1.00 95.88 87 GLU A O 1
ATOM 682 N N . ILE A 1 88 ? -7.217 13.107 -5.874 1.00 97.06 88 ILE A N 1
ATOM 683 C CA . ILE A 1 88 ? -6.928 12.913 -4.455 1.00 97.06 88 ILE A CA 1
ATOM 684 C C . ILE A 1 88 ? -8.218 12.486 -3.772 1.00 97.06 88 ILE A C 1
ATOM 686 O O . ILE A 1 88 ? -9.197 13.229 -3.768 1.00 97.06 88 ILE A O 1
ATOM 690 N N . ILE A 1 89 ? -8.187 11.319 -3.139 1.00 97.31 89 ILE A N 1
ATOM 691 C CA . ILE A 1 89 ? -9.315 10.798 -2.367 1.00 97.31 89 ILE A CA 1
ATOM 692 C C . ILE A 1 89 ? -8.913 10.832 -0.902 1.00 97.31 89 ILE A C 1
ATOM 694 O O . ILE A 1 89 ? -7.876 10.283 -0.534 1.00 97.31 89 ILE A O 1
ATOM 698 N N . THR A 1 90 ? -9.718 11.483 -0.067 1.00 97.19 90 THR A N 1
ATOM 699 C CA . THR A 1 90 ? -9.537 11.481 1.390 1.00 97.19 90 THR A CA 1
ATOM 700 C C . THR A 1 90 ? -10.576 10.560 2.006 1.00 97.19 90 THR A C 1
ATOM 702 O O . THR A 1 90 ? -11.736 10.615 1.613 1.00 97.19 90 THR A O 1
ATOM 705 N N . ALA A 1 91 ? -10.152 9.738 2.958 1.00 96.44 91 ALA A N 1
ATOM 706 C CA . ALA A 1 91 ? -11.026 8.883 3.749 1.00 96.44 91 ALA A CA 1
ATOM 707 C C . ALA A 1 91 ? -10.690 9.039 5.231 1.00 96.44 91 ALA A C 1
ATOM 709 O O . ALA A 1 91 ? -9.518 9.220 5.593 1.00 96.44 91 ALA A O 1
ATOM 710 N N . GLU A 1 92 ? -11.706 8.956 6.080 1.00 96.06 92 GLU A N 1
ATOM 711 C CA . GLU A 1 92 ? -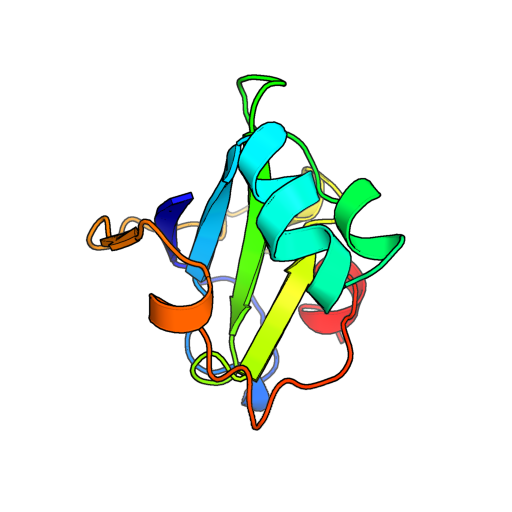11.537 8.929 7.534 1.00 96.06 92 GLU A CA 1
ATOM 712 C C . GLU A 1 92 ? -11.240 7.502 8.001 1.00 96.06 92 GLU A C 1
ATOM 714 O O . GLU A 1 92 ? -10.445 7.294 8.924 1.00 96.06 92 GLU A O 1
ATOM 719 N N . ASN A 1 93 ? -11.821 6.512 7.317 1.00 95.44 93 ASN A N 1
ATOM 720 C CA . ASN A 1 93 ? -11.667 5.102 7.620 1.00 95.44 93 ASN A CA 1
ATOM 721 C C . ASN A 1 93 ? -11.157 4.280 6.425 1.00 95.44 93 ASN A C 1
ATOM 723 O O . ASN A 1 93 ? -11.610 4.443 5.294 1.00 95.44 93 ASN A O 1
ATOM 727 N N . ILE A 1 94 ? -10.268 3.318 6.685 1.00 95.56 94 ILE A N 1
ATOM 728 C CA . ILE A 1 94 ? -9.737 2.412 5.656 1.00 95.56 94 ILE A CA 1
ATOM 729 C C . ILE A 1 94 ? -10.847 1.634 4.939 1.00 95.56 94 ILE A C 1
ATOM 731 O O . ILE A 1 94 ? -10.747 1.418 3.735 1.00 95.56 94 ILE A O 1
ATOM 735 N N . SER A 1 95 ? -11.938 1.291 5.631 1.00 95.50 95 SER A N 1
ATOM 736 C CA . SER A 1 95 ? -13.093 0.592 5.046 1.00 95.50 95 SER A CA 1
ATOM 737 C C . SER A 1 95 ? -13.836 1.378 3.960 1.00 95.50 95 SER A C 1
ATOM 739 O O . SER A 1 95 ? -14.596 0.781 3.206 1.00 95.50 95 SER A O 1
ATOM 741 N N . GLU A 1 96 ? -13.596 2.685 3.822 1.00 96.31 96 GLU A N 1
ATOM 742 C CA . GLU A 1 96 ? -14.109 3.479 2.698 1.00 96.31 96 GLU A CA 1
ATOM 743 C C . GLU A 1 96 ? -13.312 3.239 1.403 1.00 96.31 96 GLU A C 1
ATOM 745 O O . GLU A 1 96 ? -13.787 3.540 0.310 1.00 96.31 96 GLU A O 1
ATOM 750 N N . LEU A 1 97 ? -12.090 2.707 1.519 1.00 95.56 97 LEU A N 1
ATOM 751 C CA . LEU A 1 97 ? -11.146 2.517 0.414 1.00 95.56 97 LEU A CA 1
ATOM 752 C C . LEU A 1 97 ? -10.903 1.042 0.063 1.00 95.56 97 LEU A C 1
ATOM 754 O O . LEU A 1 97 ? -10.356 0.750 -1.003 1.00 95.56 97 LEU A O 1
ATOM 758 N N . ILE A 1 98 ? -11.261 0.118 0.957 1.00 94.94 98 ILE A N 1
ATOM 759 C CA . ILE A 1 98 ? -11.030 -1.320 0.794 1.00 94.94 98 ILE A CA 1
ATOM 760 C C . ILE A 1 98 ? -12.300 -2.129 1.048 1.00 94.94 98 ILE A C 1
ATOM 762 O O . ILE A 1 98 ? -13.168 -1.732 1.821 1.00 94.94 98 ILE A O 1
ATOM 766 N N . ASP A 1 99 ? -12.352 -3.327 0.475 1.00 92.81 99 ASP A N 1
ATOM 767 C CA . ASP A 1 99 ? -13.334 -4.336 0.857 1.00 92.81 99 ASP A CA 1
ATOM 768 C C . ASP A 1 99 ? -12.758 -5.182 1.998 1.00 92.81 99 ASP A C 1
ATOM 770 O O . ASP A 1 99 ? -12.022 -6.148 1.782 1.00 92.81 99 ASP A O 1
ATOM 774 N N . THR A 1 100 ? -13.078 -4.797 3.235 1.00 85.38 100 THR A N 1
ATOM 775 C CA . THR A 1 100 ? -12.619 -5.498 4.445 1.00 85.38 100 THR A CA 1
ATOM 776 C C . THR A 1 100 ? -13.142 -6.932 4.534 1.00 85.38 100 THR A C 1
ATOM 778 O O . THR A 1 100 ? -12.490 -7.775 5.146 1.00 85.38 100 THR A O 1
ATOM 781 N N . SER A 1 101 ? -14.292 -7.231 3.919 1.00 89.44 101 SER A N 1
ATOM 782 C CA . SER A 1 101 ? -14.921 -8.555 3.970 1.00 89.44 101 SER A CA 1
ATOM 783 C C . SER A 1 101 ? -14.255 -9.570 3.039 1.00 89.44 101 SER A C 1
ATOM 785 O O . SER A 1 101 ? -14.280 -10.771 3.308 1.00 89.44 101 SER A O 1
ATOM 787 N N . ALA A 1 102 ? -13.619 -9.080 1.974 1.00 93.44 102 ALA A N 1
ATOM 788 C CA . ALA A 1 102 ? -12.920 -9.878 0.973 1.00 93.44 102 ALA A CA 1
ATOM 789 C C . ALA A 1 102 ? -11.411 -9.581 0.932 1.00 93.44 102 ALA A C 1
ATOM 791 O O . ALA A 1 102 ? -10.768 -9.782 -0.104 1.00 93.44 102 ALA A O 1
ATOM 792 N N . LEU A 1 103 ? -10.844 -9.095 2.043 1.00 95.44 103 LEU A N 1
ATOM 793 C CA . LEU A 1 103 ? -9.439 -8.715 2.114 1.00 95.44 103 LEU A CA 1
ATOM 794 C C . LEU A 1 103 ? -8.530 -9.941 1.954 1.00 95.44 103 LEU A C 1
ATOM 796 O O . LEU A 1 103 ? -8.633 -10.940 2.667 1.00 95.44 103 LEU A O 1
ATOM 800 N N . LEU A 1 104 ? -7.612 -9.845 1.003 1.00 95.38 104 LEU A N 1
ATOM 801 C CA . LEU A 1 104 ? -6.626 -10.864 0.693 1.00 95.38 104 LEU A CA 1
ATOM 802 C C . LEU A 1 104 ? -5.401 -10.732 1.605 1.00 95.38 104 LEU A C 1
ATOM 804 O O . LEU A 1 104 ? -5.118 -9.641 2.105 1.00 95.38 104 LEU A O 1
ATOM 808 N N . PRO A 1 105 ? -4.618 -11.815 1.778 1.00 91.88 105 PRO A N 1
ATOM 809 C CA . PRO A 1 105 ? -3.431 -11.787 2.624 1.00 91.88 105 PRO A CA 1
ATOM 810 C C . PRO A 1 105 ? -2.463 -10.675 2.226 1.00 91.88 105 PRO A C 1
ATOM 812 O O . PRO A 1 105 ? -2.164 -10.507 1.041 1.00 91.88 105 PRO A O 1
ATOM 815 N N . ALA A 1 106 ? -1.953 -9.947 3.214 1.00 87.75 106 ALA A N 1
ATOM 816 C CA . ALA A 1 106 ? -0.963 -8.900 3.003 1.00 87.75 106 ALA A CA 1
ATOM 817 C C . ALA A 1 106 ? 0.345 -9.480 2.439 1.00 87.75 106 ALA A C 1
ATOM 819 O O . ALA A 1 106 ? 0.808 -10.537 2.866 1.00 87.75 106 ALA A O 1
ATOM 820 N N . VAL A 1 107 ? 0.934 -8.774 1.475 1.00 93.75 107 VAL A N 1
ATOM 821 C CA . VAL A 1 107 ? 2.224 -9.096 0.844 1.00 93.75 107 VAL A CA 1
ATOM 822 C C . VAL A 1 107 ? 2.964 -7.779 0.629 1.00 93.75 107 VAL A C 1
ATOM 824 O O . VAL A 1 107 ? 2.328 -6.755 0.382 1.00 93.75 107 VAL A O 1
ATOM 827 N N . GLU A 1 108 ? 4.290 -7.777 0.725 1.00 95.06 108 GLU A N 1
ATOM 828 C CA . GLU A 1 108 ? 5.093 -6.580 0.459 1.00 95.06 108 GLU A CA 1
ATOM 829 C C . GLU A 1 108 ? 4.977 -6.134 -1.006 1.00 95.06 108 GLU A C 1
ATOM 831 O O . GLU A 1 108 ? 4.894 -6.951 -1.930 1.00 95.06 108 GLU A O 1
ATOM 836 N N . ALA A 1 109 ? 4.989 -4.820 -1.240 1.00 94.94 109 ALA A N 1
ATOM 837 C CA . ALA A 1 109 ? 4.819 -4.253 -2.575 1.00 94.94 109 ALA A CA 1
ATOM 838 C C . ALA A 1 109 ? 5.889 -4.744 -3.559 1.00 94.94 109 ALA A C 1
ATOM 840 O O . ALA A 1 109 ? 5.566 -5.110 -4.689 1.00 94.94 109 ALA A O 1
ATOM 841 N N . GLY A 1 110 ? 7.151 -4.788 -3.131 1.00 93.12 110 GLY A N 1
ATOM 842 C CA . GLY A 1 110 ? 8.264 -5.265 -3.938 1.00 93.12 110 GLY A CA 1
ATOM 843 C C . GLY A 1 110 ? 8.150 -6.740 -4.319 1.00 93.12 110 GLY A C 1
ATOM 844 O O . GLY A 1 110 ? 8.578 -7.114 -5.406 1.00 93.12 110 GLY A O 1
ATOM 845 N N . GLU A 1 111 ? 7.554 -7.570 -3.466 1.00 92.81 111 GLU A N 1
ATOM 846 C CA . GLU A 1 111 ? 7.293 -8.970 -3.796 1.00 92.81 111 GLU A CA 1
ATOM 847 C C . GLU A 1 111 ? 6.105 -9.095 -4.756 1.00 92.81 111 GLU A C 1
ATOM 849 O O . GLU A 1 111 ? 6.167 -9.846 -5.721 1.00 92.81 111 GLU A O 1
ATOM 854 N N . TYR A 1 112 ? 5.023 -8.352 -4.530 1.00 95.12 112 TYR A N 1
ATOM 855 C CA . TYR A 1 112 ? 3.808 -8.488 -5.329 1.00 95.12 112 TYR A CA 1
ATOM 856 C C . TYR A 1 112 ? 3.931 -7.882 -6.737 1.00 95.12 112 TYR A C 1
ATOM 858 O O . TYR A 1 112 ? 3.549 -8.517 -7.719 1.00 95.12 112 TYR A O 1
ATOM 866 N N . LEU A 1 113 ? 4.454 -6.657 -6.858 1.00 93.38 113 LEU A N 1
ATOM 867 C CA . LEU A 1 113 ? 4.452 -5.900 -8.118 1.00 93.38 113 LEU A CA 1
ATOM 868 C C . LEU A 1 113 ? 5.441 -6.445 -9.158 1.00 93.38 113 LEU A C 1
ATOM 870 O O . LEU A 1 113 ? 5.245 -6.232 -10.356 1.00 93.38 113 LEU A O 1
ATOM 874 N N . PHE A 1 114 ? 6.488 -7.142 -8.712 1.00 88.38 114 PHE A N 1
ATOM 875 C CA . PHE A 1 114 ? 7.592 -7.598 -9.565 1.00 88.38 114 PHE A CA 1
ATOM 876 C C . PHE A 1 114 ? 7.715 -9.118 -9.676 1.00 88.38 114 PHE A C 1
ATOM 878 O O . PHE A 1 114 ? 8.740 -9.607 -10.156 1.00 88.38 114 PHE A O 1
ATOM 885 N N . ARG A 1 115 ? 6.670 -9.846 -9.271 1.00 82.62 115 ARG A N 1
ATOM 886 C CA . ARG A 1 115 ? 6.483 -11.248 -9.654 1.00 82.62 115 ARG A CA 1
ATOM 887 C C . ARG A 1 115 ? 6.406 -11.426 -11.180 1.00 82.62 115 ARG A C 1
ATOM 889 O O . ARG A 1 115 ? 6.146 -10.450 -11.936 1.00 82.62 115 ARG A O 1
#

Nearest PDB structures (foldseek):
  6m6h-assembly1_G  TM=2.270E-01  e=8.149E+00  Human alphaherpesvirus 2

Foldseek 3Di:
DKFWWWFQAFADPQFPTKTKDKDFPVCLVVAVCVQQPPQSVQADADVDNRIGIWIQTNQQQAIARANDCCLQQCVVRVRDGRIDGDDMDDDPHSVVRHVPVNHDHYDHPVVRRND